Protein AF-A0A3D9SWN5-F1 (afdb_monomer_lite)

Structure (mmCIF, N/CA/C/O backbone):
data_AF-A0A3D9SWN5-F1
#
_entry.id   AF-A0A3D9SWN5-F1
#
loop_
_atom_site.group_PDB
_atom_site.id
_atom_site.type_symbol
_atom_site.label_atom_id
_atom_site.label_alt_id
_atom_site.label_comp_id
_atom_site.label_asym_id
_atom_site.label_entity_id
_atom_site.label_seq_id
_atom_site.pdbx_PDB_ins_code
_atom_site.Cartn_x
_atom_site.Cartn_y
_atom_site.Cartn_z
_atom_site.occupancy
_a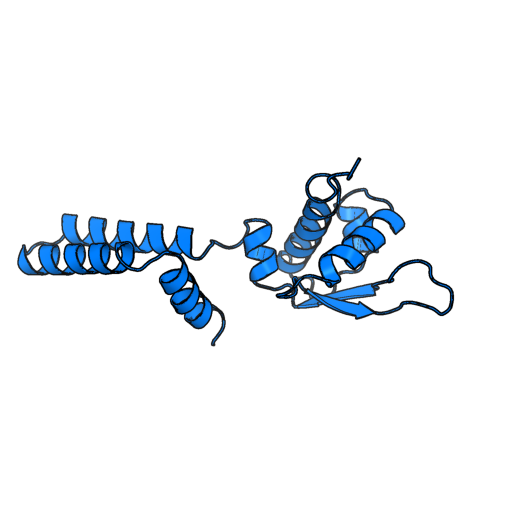tom_site.B_iso_or_equiv
_atom_site.auth_seq_id
_atom_site.auth_comp_id
_atom_site.auth_asym_id
_atom_site.auth_atom_id
_atom_site.pdbx_PDB_model_num
ATOM 1 N N . MET A 1 1 ? -5.604 13.805 -25.572 1.00 49.12 1 MET A N 1
ATOM 2 C CA . MET A 1 1 ? -6.546 13.133 -24.650 1.00 49.12 1 MET A CA 1
ATOM 3 C C . MET A 1 1 ? -5.710 12.365 -23.637 1.00 49.12 1 MET A C 1
ATOM 5 O O . MET A 1 1 ? -4.858 11.600 -24.072 1.00 49.12 1 MET A O 1
ATOM 9 N N . LYS A 1 2 ? -5.832 12.642 -22.331 1.00 66.62 2 LYS A N 1
ATOM 10 C CA . LYS A 1 2 ? -5.070 11.909 -21.304 1.00 66.62 2 LYS A CA 1
ATOM 11 C C . LYS A 1 2 ? -5.652 10.496 -21.199 1.00 66.62 2 LYS A C 1
ATOM 13 O O . LYS A 1 2 ? -6.865 10.366 -21.071 1.00 66.62 2 LYS A O 1
ATOM 18 N N . ARG A 1 3 ? -4.817 9.464 -21.332 1.00 76.06 3 ARG A N 1
ATOM 19 C CA . ARG A 1 3 ? -5.224 8.068 -21.121 1.00 76.06 3 ARG A CA 1
ATOM 20 C C . ARG A 1 3 ? -5.247 7.825 -19.613 1.00 76.06 3 ARG A C 1
ATOM 22 O O . ARG A 1 3 ? -4.266 8.137 -18.949 1.00 76.06 3 ARG A O 1
ATOM 29 N N . GLU A 1 4 ? -6.362 7.333 -19.090 1.00 89.62 4 GLU A N 1
ATOM 30 C CA . GLU A 1 4 ? -6.430 6.838 -17.713 1.00 89.62 4 GLU A CA 1
ATOM 31 C C . GLU A 1 4 ? -5.630 5.531 -17.668 1.00 89.62 4 GLU A C 1
ATOM 33 O O . GLU A 1 4 ? -5.861 4.650 -18.494 1.00 89.62 4 GLU A O 1
ATOM 38 N N . THR A 1 5 ? -4.593 5.477 -16.829 1.00 94.31 5 THR A N 1
ATOM 39 C CA . THR A 1 5 ? -3.693 4.314 -16.728 1.00 94.31 5 THR A CA 1
ATOM 40 C C . THR A 1 5 ? -3.904 3.524 -15.451 1.00 94.31 5 THR A C 1
ATOM 42 O O . THR A 1 5 ? -3.530 2.353 -15.407 1.00 94.31 5 THR A O 1
ATOM 45 N N . TRP A 1 6 ? -4.522 4.133 -14.439 1.00 95.00 6 TRP A N 1
ATOM 46 C CA . TRP A 1 6 ? -4.698 3.520 -13.135 1.00 95.00 6 TRP A CA 1
ATOM 47 C C . TRP A 1 6 ? -5.525 2.241 -13.234 1.00 95.00 6 TRP A C 1
ATOM 49 O O . TRP A 1 6 ? -5.025 1.160 -12.937 1.00 95.00 6 TRP A O 1
ATOM 59 N N . THR A 1 7 ? -6.748 2.329 -13.747 1.00 94.12 7 THR A N 1
ATOM 60 C CA . THR A 1 7 ? -7.644 1.172 -13.841 1.00 94.12 7 THR A CA 1
ATOM 61 C C . THR A 1 7 ? -7.134 0.144 -14.853 1.00 94.12 7 THR A C 1
ATOM 63 O O . THR A 1 7 ? -7.277 -1.058 -14.648 1.00 94.12 7 THR A O 1
ATOM 66 N N . SER A 1 8 ? -6.513 0.600 -15.946 1.00 94.88 8 SER A N 1
ATOM 67 C CA . SER A 1 8 ? -6.076 -0.291 -17.028 1.00 94.88 8 SER A CA 1
ATOM 68 C C . SER A 1 8 ? -4.716 -0.964 -16.817 1.00 94.88 8 SER A C 1
ATOM 70 O O . SER A 1 8 ? -4.417 -1.918 -17.530 1.00 94.88 8 SER A O 1
ATOM 72 N N . ARG A 1 9 ? -3.857 -0.442 -15.928 1.00 97.06 9 ARG A N 1
ATOM 73 C CA . ARG A 1 9 ? -2.450 -0.869 -15.822 1.00 97.06 9 ARG A CA 1
ATOM 74 C C . ARG A 1 9 ? -1.876 -0.746 -14.410 1.00 97.06 9 ARG A C 1
ATOM 76 O O . ARG A 1 9 ? -1.441 -1.749 -13.855 1.00 97.06 9 ARG A O 1
ATOM 83 N N . ASP A 1 10 ? -1.853 0.460 -13.843 1.00 98.06 10 ASP A N 1
ATOM 84 C CA . ASP A 1 10 ? -1.076 0.729 -12.621 1.00 98.06 10 ASP A CA 1
ATOM 85 C C . ASP A 1 10 ? -1.712 0.076 -11.381 1.00 98.06 10 ASP A C 1
ATOM 87 O O . ASP A 1 10 ? -1.018 -0.541 -10.576 1.00 98.06 10 ASP A O 1
ATOM 91 N N . GLY A 1 11 ? -3.041 0.124 -11.265 1.00 97.81 11 GLY A N 1
ATOM 92 C CA . GLY A 1 11 ? -3.807 -0.523 -10.199 1.00 97.81 11 GLY A CA 1
ATOM 93 C C . GLY A 1 11 ? -3.679 -2.054 -10.200 1.00 97.81 11 GLY A C 1
ATOM 94 O O . GLY A 1 11 ? -3.356 -2.620 -9.153 1.00 97.81 11 GLY A O 1
ATOM 95 N N . PRO A 1 12 ? -3.869 -2.745 -11.344 1.00 98.50 12 PRO A N 1
ATOM 96 C CA . PRO A 1 12 ? -3.610 -4.183 -11.447 1.00 98.50 12 PRO A CA 1
ATOM 97 C C . PRO A 1 12 ? -2.175 -4.582 -11.073 1.00 98.50 12 PRO A C 1
ATOM 99 O O . PRO A 1 12 ? -1.983 -5.567 -10.362 1.00 98.50 12 PRO A O 1
ATOM 102 N N . VAL A 1 13 ? -1.170 -3.800 -11.489 1.00 98.62 13 VAL A N 1
ATOM 103 C CA . VAL A 1 13 ? 0.237 -4.038 -11.124 1.00 98.62 13 VAL A CA 1
ATOM 104 C C . VAL A 1 13 ? 0.459 -3.872 -9.621 1.00 98.62 13 VAL A C 1
ATOM 106 O O . VAL A 1 13 ? 1.059 -4.745 -8.997 1.00 98.62 13 VAL A O 1
ATOM 109 N N . LEU A 1 14 ? -0.065 -2.804 -9.012 1.00 98.62 14 LEU A N 1
ATOM 110 C CA . LEU A 1 14 ? 0.044 -2.597 -7.566 1.00 98.62 14 LEU A CA 1
ATOM 111 C C . LEU A 1 14 ? -0.643 -3.719 -6.773 1.00 98.62 14 LEU A C 1
ATOM 113 O O . LEU A 1 14 ? -0.103 -4.178 -5.769 1.00 98.62 14 LEU A O 1
ATOM 117 N N . THR A 1 15 ? -1.804 -4.182 -7.243 1.00 98.62 15 THR A N 1
ATOM 118 C CA . THR A 1 15 ? -2.545 -5.298 -6.632 1.00 98.62 15 THR A CA 1
ATOM 119 C C . THR A 1 15 ? -1.712 -6.576 -6.657 1.00 98.62 15 THR A C 1
ATOM 121 O O . THR A 1 15 ? -1.511 -7.187 -5.615 1.00 98.62 15 THR A O 1
ATOM 124 N N . ALA A 1 16 ? -1.121 -6.919 -7.806 1.00 98.56 16 ALA A N 1
ATOM 125 C CA . ALA A 1 16 ? -0.251 -8.087 -7.930 1.00 98.56 16 ALA A CA 1
ATOM 126 C C . ALA A 1 16 ? 0.966 -8.033 -6.989 1.00 98.56 16 ALA A C 1
ATOM 128 O O . ALA A 1 16 ? 1.322 -9.044 -6.389 1.00 98.56 16 ALA A O 1
ATOM 129 N N . ILE A 1 17 ? 1.591 -6.860 -6.833 1.00 98.56 17 ILE A N 1
ATOM 130 C CA . ILE A 1 17 ? 2.717 -6.664 -5.905 1.00 98.56 17 ILE A CA 1
ATOM 131 C C . ILE A 1 17 ? 2.280 -6.906 -4.456 1.00 98.56 17 ILE A C 1
ATOM 133 O O . ILE A 1 17 ? 2.988 -7.583 -3.710 1.00 98.56 17 ILE A O 1
ATOM 137 N N . VAL A 1 18 ? 1.129 -6.355 -4.054 1.00 98.44 18 VAL A N 1
ATOM 138 C CA . VAL A 1 18 ? 0.583 -6.539 -2.702 1.00 98.44 18 VAL A CA 1
ATOM 139 C C . VAL A 1 18 ? 0.246 -8.006 -2.448 1.00 98.44 18 VAL A C 1
ATOM 141 O O . VAL A 1 18 ? 0.667 -8.537 -1.424 1.00 98.44 18 VAL A O 1
ATOM 144 N N . ASP A 1 19 ? -0.431 -8.670 -3.385 1.00 98.12 19 ASP A N 1
ATOM 145 C CA . ASP A 1 19 ? -0.803 -10.081 -3.256 1.00 98.12 19 ASP A CA 1
ATOM 146 C C . ASP A 1 19 ? 0.435 -10.972 -3.089 1.00 98.12 19 ASP A C 1
ATOM 148 O O . ASP A 1 19 ? 0.505 -11.780 -2.166 1.00 98.12 19 ASP A O 1
ATOM 152 N N . LEU A 1 20 ? 1.453 -10.786 -3.937 1.00 98.19 20 LEU A N 1
ATOM 153 C CA . LEU A 1 20 ? 2.707 -11.541 -3.850 1.00 98.19 20 LEU A CA 1
ATOM 154 C C . LEU A 1 20 ? 3.422 -11.307 -2.511 1.00 98.19 20 LEU A C 1
ATOM 156 O O . LEU A 1 20 ? 3.944 -12.251 -1.914 1.00 98.19 20 LEU A O 1
ATOM 160 N N . ALA A 1 21 ? 3.438 -10.068 -2.017 1.00 97.19 21 ALA A N 1
ATOM 161 C CA . ALA A 1 21 ? 4.024 -9.755 -0.718 1.00 97.19 21 ALA A CA 1
ATOM 162 C C . ALA A 1 21 ? 3.249 -10.405 0.440 1.00 97.19 21 ALA A C 1
ATOM 164 O O . ALA A 1 21 ? 3.863 -10.934 1.368 1.00 97.19 21 ALA A O 1
ATOM 165 N N . ASP A 1 22 ? 1.917 -10.408 0.381 1.00 96.00 22 ASP A N 1
ATOM 166 C CA . ASP A 1 22 ? 1.057 -11.007 1.406 1.00 96.00 22 ASP A CA 1
ATOM 167 C C . ASP A 1 22 ? 1.077 -12.551 1.362 1.00 96.00 22 ASP A C 1
ATOM 169 O O . ASP A 1 22 ? 0.876 -13.202 2.387 1.00 96.00 22 ASP A O 1
ATOM 173 N N . GLU A 1 23 ? 1.451 -13.150 0.227 1.00 96.69 23 GLU A N 1
ATOM 174 C CA . GLU A 1 23 ? 1.833 -14.568 0.103 1.00 96.69 23 GLU A CA 1
ATOM 175 C C . GLU A 1 23 ? 3.206 -14.890 0.741 1.00 96.69 23 GLU A C 1
ATOM 177 O O . GLU A 1 23 ? 3.651 -16.040 0.732 1.00 96.69 23 GLU A O 1
ATOM 182 N N . GLY A 1 24 ? 3.890 -13.893 1.312 1.00 95.06 24 GLY A N 1
ATOM 183 C CA . GLY A 1 24 ? 5.159 -14.046 2.023 1.00 95.06 24 GLY A CA 1
ATOM 184 C C . GLY A 1 24 ? 6.405 -13.832 1.161 1.00 95.06 24 GLY A C 1
ATOM 185 O O . GLY A 1 24 ? 7.516 -14.126 1.611 1.00 95.06 24 GLY A O 1
ATOM 186 N N . ARG A 1 25 ? 6.268 -13.320 -0.071 1.00 95.50 25 ARG A N 1
ATOM 187 C CA . ARG A 1 25 ? 7.425 -12.975 -0.913 1.00 95.50 25 ARG A CA 1
ATOM 188 C C . ARG A 1 25 ? 8.088 -11.708 -0.374 1.00 95.50 25 ARG A C 1
ATOM 190 O O . ARG A 1 25 ? 7.517 -10.624 -0.409 1.00 95.50 25 ARG A O 1
ATOM 197 N N . VAL A 1 26 ? 9.328 -11.843 0.092 1.00 91.38 26 VAL A N 1
ATOM 198 C CA . VAL A 1 26 ? 10.141 -10.704 0.565 1.00 91.38 26 VAL A CA 1
ATOM 199 C C . VAL A 1 26 ? 10.680 -9.869 -0.603 1.00 91.38 26 VAL A C 1
ATOM 201 O O . VAL A 1 26 ? 10.866 -8.661 -0.473 1.00 91.38 26 VAL A O 1
ATOM 204 N N . HIS A 1 27 ? 10.904 -10.519 -1.746 1.00 96.00 27 HIS A N 1
ATOM 205 C CA . HIS A 1 27 ? 11.390 -9.917 -2.981 1.00 96.00 27 HIS A CA 1
ATOM 206 C C . HIS A 1 27 ? 10.456 -10.302 -4.123 1.00 96.00 27 HIS A C 1
ATOM 208 O O . HIS A 1 27 ? 10.165 -11.486 -4.312 1.00 96.00 27 HIS A O 1
ATOM 214 N N . VAL A 1 28 ? 9.991 -9.300 -4.862 1.00 97.88 28 VAL A N 1
ATOM 215 C CA . VAL A 1 28 ? 9.130 -9.454 -6.036 1.00 97.88 28 VAL A CA 1
ATOM 216 C C . VAL A 1 28 ? 9.859 -8.859 -7.232 1.00 97.88 28 VAL A C 1
ATOM 218 O O . VAL A 1 28 ? 10.269 -7.700 -7.185 1.00 97.88 28 VAL A O 1
ATOM 221 N N . SER A 1 29 ? 10.022 -9.644 -8.294 1.00 98.00 29 SER A N 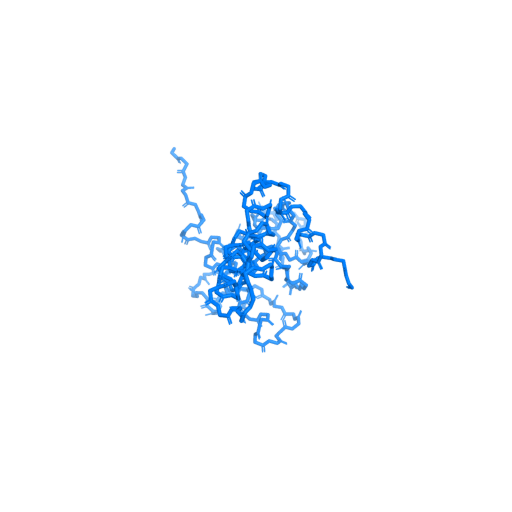1
ATOM 222 C CA . SER A 1 29 ? 10.592 -9.161 -9.553 1.00 98.00 29 SER A CA 1
ATOM 223 C C . SER A 1 29 ? 9.499 -8.677 -10.519 1.00 98.00 29 SER A C 1
ATOM 225 O O . SER A 1 29 ? 8.359 -9.149 -10.444 1.00 98.00 29 SER A O 1
ATOM 227 N N . PRO A 1 30 ? 9.814 -7.805 -11.494 1.00 97.88 30 PRO A N 1
ATOM 228 C CA . PRO A 1 30 ? 8.921 -7.485 -12.606 1.00 97.88 30 PRO A CA 1
ATOM 229 C C . PRO A 1 30 ? 8.401 -8.711 -13.351 1.00 97.88 30 PRO A C 1
ATOM 231 O O . PRO A 1 30 ? 7.282 -8.692 -13.858 1.00 97.88 30 PRO A O 1
ATOM 234 N N . HIS A 1 31 ? 9.194 -9.784 -13.411 1.00 98.19 31 HIS A N 1
ATOM 235 C CA . HIS A 1 31 ? 8.791 -11.036 -14.041 1.00 98.19 31 HIS A CA 1
ATOM 236 C C . HIS A 1 31 ? 7.682 -11.742 -13.255 1.00 98.19 31 HIS A C 1
ATOM 238 O O . HIS A 1 31 ? 6.711 -12.177 -13.871 1.00 98.19 31 HIS A O 1
ATOM 244 N N . ASP A 1 32 ? 7.766 -11.788 -11.918 1.00 98.31 32 ASP A N 1
ATOM 245 C CA . ASP A 1 32 ? 6.685 -12.324 -11.075 1.00 98.31 32 ASP A CA 1
ATOM 246 C C . ASP A 1 32 ? 5.380 -11.533 -11.295 1.00 98.31 32 ASP A C 1
ATOM 248 O O . ASP A 1 32 ? 4.290 -12.101 -11.389 1.00 98.31 32 ASP A O 1
ATOM 252 N N . VAL A 1 33 ? 5.487 -10.205 -11.411 1.00 98.44 33 VAL A N 1
ATOM 253 C CA . VAL A 1 33 ? 4.339 -9.314 -11.645 1.00 98.44 33 VAL A CA 1
ATOM 254 C C . VAL A 1 33 ? 3.758 -9.508 -13.047 1.00 98.44 33 VAL A C 1
ATOM 256 O O . VAL A 1 33 ? 2.537 -9.564 -13.204 1.00 98.44 33 VAL A O 1
ATOM 259 N N . ALA A 1 34 ? 4.607 -9.632 -14.067 1.00 98.56 34 ALA A N 1
ATOM 260 C CA . ALA A 1 34 ? 4.194 -9.916 -15.439 1.00 98.56 34 ALA A CA 1
ATOM 261 C C . ALA A 1 34 ? 3.449 -11.255 -15.523 1.00 98.56 34 ALA A C 1
ATOM 263 O O . ALA A 1 34 ? 2.372 -11.323 -16.111 1.00 98.56 34 ALA A O 1
ATOM 264 N N . GLU A 1 35 ? 3.962 -12.296 -14.862 1.00 98.38 35 GLU A N 1
ATOM 265 C CA . GLU A 1 35 ? 3.301 -13.600 -14.777 1.00 98.38 35 GLU A CA 1
ATOM 266 C C . GLU A 1 35 ? 1.937 -13.500 -14.078 1.00 98.38 35 GLU A C 1
ATOM 268 O O . GLU A 1 35 ? 0.941 -14.010 -14.591 1.00 98.38 35 GLU A O 1
ATOM 273 N N . ARG A 1 36 ? 1.861 -12.788 -12.944 1.00 98.31 36 ARG A N 1
ATOM 274 C CA . ARG A 1 36 ? 0.616 -12.618 -12.177 1.00 98.31 36 ARG A CA 1
ATOM 275 C C . ARG A 1 36 ? -0.458 -11.834 -12.936 1.00 98.31 36 ARG A C 1
ATOM 277 O O . ARG A 1 36 ? -1.639 -12.147 -12.813 1.00 98.31 36 ARG A O 1
ATOM 284 N N . THR A 1 37 ? -0.066 -10.800 -13.676 1.00 98.31 37 THR A N 1
ATOM 285 C CA . THR A 1 37 ? -0.995 -9.885 -14.367 1.00 98.31 37 THR A CA 1
ATOM 286 C C . THR A 1 37 ? -1.298 -10.296 -15.807 1.00 98.31 37 THR A C 1
ATOM 288 O O . THR A 1 37 ? -2.302 -9.862 -16.370 1.00 98.31 37 THR A O 1
ATOM 291 N N . GLY A 1 38 ? -0.435 -11.109 -16.420 1.00 98.31 38 GLY A N 1
ATOM 292 C CA . GLY A 1 38 ? -0.466 -11.408 -17.851 1.00 98.31 38 GLY A CA 1
ATOM 293 C C . GLY A 1 38 ? 0.019 -10.254 -18.738 1.00 98.31 38 GLY A C 1
ATOM 294 O O . GLY A 1 38 ? -0.138 -10.321 -19.958 1.00 98.31 38 GLY A O 1
ATOM 295 N N . PHE A 1 39 ? 0.581 -9.189 -18.160 1.00 98.56 39 PHE A N 1
ATOM 296 C CA . PHE A 1 39 ? 1.174 -8.091 -18.919 1.00 98.56 39 PHE A CA 1
ATOM 297 C C . PHE A 1 39 ? 2.567 -8.446 -19.432 1.00 98.56 39 PHE A C 1
ATOM 299 O O . PHE A 1 39 ? 3.290 -9.242 -18.838 1.00 98.56 39 PHE A O 1
ATOM 306 N N . ASP A 1 40 ? 2.969 -7.811 -20.534 1.00 98.12 40 ASP A N 1
ATOM 307 C CA . ASP A 1 40 ? 4.367 -7.852 -20.943 1.00 98.12 40 ASP A CA 1
ATOM 308 C C . ASP A 1 40 ? 5.254 -7.056 -19.971 1.00 98.12 40 ASP A C 1
ATOM 310 O O . ASP A 1 40 ? 4.811 -6.131 -19.281 1.00 98.12 40 ASP A O 1
ATOM 314 N N . LEU A 1 41 ? 6.539 -7.415 -19.936 1.00 96.94 41 LEU A N 1
ATOM 315 C CA . LEU A 1 41 ? 7.506 -6.816 -19.019 1.00 96.94 41 LEU A CA 1
ATOM 316 C C . LEU A 1 41 ? 7.610 -5.294 -19.197 1.00 96.94 41 LEU A C 1
ATOM 318 O O . LEU A 1 41 ? 7.719 -4.560 -18.221 1.00 96.94 41 LEU A O 1
ATOM 322 N N . ARG A 1 42 ? 7.514 -4.793 -20.433 1.00 95.94 42 ARG A N 1
ATOM 323 C CA . ARG A 1 42 ? 7.602 -3.354 -20.708 1.00 95.94 42 ARG A CA 1
ATOM 324 C C . ARG A 1 42 ? 6.427 -2.588 -20.098 1.00 95.94 42 ARG A C 1
ATOM 326 O O . ARG A 1 42 ? 6.602 -1.478 -19.599 1.00 95.94 42 ARG A O 1
ATOM 333 N N . THR A 1 43 ? 5.235 -3.166 -20.144 1.00 97.62 43 THR A N 1
ATOM 334 C CA . THR A 1 43 ? 4.02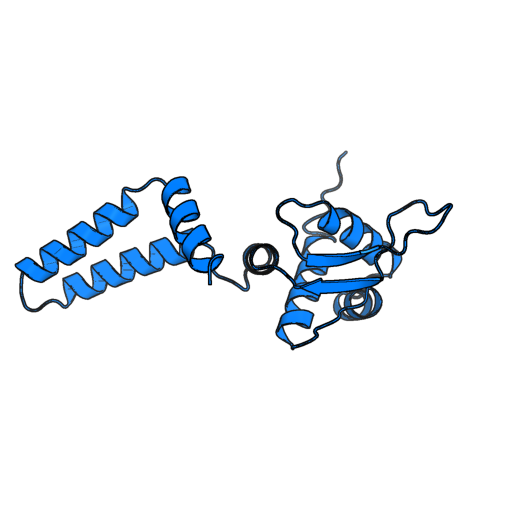0 -2.617 -19.544 1.00 97.62 43 THR A CA 1
ATOM 335 C C . THR A 1 43 ? 4.129 -2.600 -18.025 1.00 97.62 43 THR A C 1
ATOM 337 O O . THR A 1 43 ? 3.755 -1.598 -17.412 1.00 97.62 43 THR A O 1
ATOM 340 N N . VAL A 1 44 ? 4.689 -3.658 -17.433 1.00 98.31 44 VAL A N 1
ATOM 341 C CA . VAL A 1 44 ? 4.981 -3.716 -15.996 1.00 98.31 44 VAL A CA 1
ATOM 342 C C . VAL A 1 44 ? 5.984 -2.636 -15.600 1.00 98.31 44 VAL A C 1
ATOM 344 O O . VAL A 1 44 ? 5.672 -1.844 -14.721 1.00 98.31 44 VAL A O 1
ATOM 347 N N . GLU A 1 45 ? 7.123 -2.508 -16.281 1.00 97.25 45 GLU A N 1
ATOM 348 C CA . GLU A 1 45 ? 8.141 -1.487 -15.970 1.00 97.25 45 GLU A CA 1
ATOM 349 C C . GLU A 1 45 ? 7.596 -0.057 -16.064 1.00 97.25 45 GLU A C 1
ATOM 351 O O . GLU A 1 45 ? 7.847 0.779 -15.199 1.00 97.25 45 GLU A O 1
ATOM 356 N N . LEU A 1 46 ? 6.758 0.232 -17.065 1.00 96.81 46 LEU A N 1
ATOM 357 C CA . LEU A 1 46 ? 6.086 1.529 -17.165 1.00 96.81 46 LEU A CA 1
ATOM 358 C C . LEU A 1 46 ? 5.145 1.808 -15.983 1.00 96.81 46 LEU A C 1
ATOM 360 O O . LEU A 1 46 ? 4.998 2.963 -15.577 1.00 96.81 46 LEU A O 1
ATOM 364 N N . ALA A 1 47 ? 4.477 0.776 -15.469 1.00 97.81 47 ALA A N 1
ATOM 365 C CA . ALA A 1 47 ? 3.621 0.889 -14.296 1.00 97.81 47 ALA A CA 1
ATOM 366 C C . ALA A 1 47 ? 4.450 1.043 -13.018 1.00 97.81 47 ALA A C 1
ATOM 368 O O . ALA A 1 47 ? 4.180 1.936 -12.218 1.00 97.81 47 ALA A O 1
ATOM 369 N N . LEU A 1 48 ? 5.501 0.235 -12.857 1.00 98.06 48 LEU A N 1
ATOM 370 C CA . LEU A 1 48 ? 6.434 0.316 -11.737 1.00 98.06 48 LEU A CA 1
ATOM 371 C C . LEU A 1 48 ? 7.085 1.695 -11.664 1.00 98.06 48 LEU A C 1
ATOM 373 O O . LEU A 1 48 ? 7.112 2.287 -10.592 1.00 98.06 48 LEU A O 1
ATOM 377 N N . ALA A 1 49 ? 7.533 2.250 -12.792 1.00 95.94 49 ALA A N 1
ATOM 378 C CA . ALA A 1 49 ? 8.101 3.592 -12.856 1.00 95.94 49 ALA A CA 1
ATOM 379 C C . ALA A 1 49 ? 7.111 4.673 -12.387 1.00 95.94 49 ALA A C 1
ATOM 381 O O . ALA A 1 49 ? 7.506 5.591 -11.666 1.00 95.94 49 ALA A O 1
ATOM 382 N N . ALA A 1 50 ? 5.832 4.557 -12.763 1.00 95.94 50 ALA A N 1
ATOM 383 C CA . ALA A 1 50 ? 4.784 5.472 -12.316 1.00 95.94 50 ALA A CA 1
ATOM 384 C C . ALA A 1 50 ? 4.517 5.328 -10.808 1.00 95.94 50 ALA A C 1
ATOM 386 O O . ALA A 1 50 ? 4.583 6.312 -10.073 1.00 95.94 50 ALA A O 1
ATOM 387 N N . LEU A 1 51 ? 4.305 4.101 -10.330 1.00 97.19 51 LEU A N 1
ATOM 388 C CA . LEU A 1 51 ? 4.037 3.795 -8.920 1.00 97.19 51 LEU A CA 1
ATOM 389 C C . LEU A 1 51 ? 5.217 4.156 -8.004 1.00 97.19 51 LEU A C 1
ATOM 391 O O . LEU A 1 51 ? 5.016 4.616 -6.883 1.00 97.19 51 LEU A O 1
ATOM 395 N N . ALA A 1 52 ? 6.452 4.003 -8.484 1.00 95.88 52 ALA A N 1
ATOM 396 C CA . ALA A 1 52 ? 7.674 4.353 -7.762 1.00 95.88 52 ALA A CA 1
ATOM 397 C C . ALA A 1 52 ? 7.855 5.866 -7.541 1.00 95.88 52 ALA A C 1
ATOM 399 O O . ALA A 1 52 ? 8.757 6.266 -6.802 1.00 95.88 52 ALA A O 1
ATOM 400 N N . SER A 1 53 ? 7.051 6.706 -8.201 1.00 92.81 53 SER A N 1
ATOM 401 C CA . SER A 1 53 ? 7.086 8.165 -8.043 1.00 92.81 53 SER A CA 1
ATOM 402 C C . SER A 1 53 ? 6.112 8.701 -6.988 1.00 92.81 53 SER A C 1
ATOM 404 O O . SER A 1 53 ? 6.148 9.890 -6.673 1.00 92.81 53 SER A O 1
ATOM 406 N N . GLU A 1 54 ? 5.270 7.835 -6.423 1.00 95.19 54 GLU A N 1
ATOM 407 C CA . GLU A 1 54 ? 4.256 8.221 -5.445 1.00 95.19 54 GLU A CA 1
ATOM 408 C C . GLU A 1 54 ? 4.852 8.602 -4.088 1.00 95.19 54 GLU A C 1
ATOM 410 O O . GLU A 1 54 ? 5.882 8.085 -3.642 1.00 95.19 54 GLU A O 1
ATOM 415 N N . SER A 1 55 ? 4.163 9.523 -3.414 1.00 91.25 55 SER A N 1
ATOM 416 C CA . SER A 1 55 ? 4.501 9.978 -2.070 1.00 91.25 55 SER A CA 1
ATOM 417 C C . SER A 1 55 ? 3.229 10.042 -1.219 1.00 91.25 55 SER A C 1
ATOM 419 O O . SER A 1 55 ? 2.352 10.859 -1.511 1.00 91.25 55 SER A O 1
ATOM 421 N N . PRO A 1 56 ? 3.108 9.226 -0.155 1.00 93.88 56 PRO A N 1
ATOM 422 C CA . PRO A 1 56 ? 4.112 8.296 0.372 1.00 93.88 56 PRO A CA 1
ATOM 423 C C . PRO A 1 56 ? 4.367 7.086 -0.551 1.00 93.88 56 PRO A C 1
ATOM 425 O O . PRO A 1 56 ? 3.492 6.713 -1.326 1.00 93.88 56 PRO A O 1
ATOM 428 N N . PRO A 1 57 ? 5.542 6.434 -0.462 1.00 96.69 57 PRO A N 1
ATOM 429 C CA . PRO A 1 57 ? 5.890 5.342 -1.365 1.00 96.69 57 PRO A CA 1
ATOM 430 C C . PRO A 1 57 ? 5.011 4.105 -1.146 1.00 96.69 57 PRO A C 1
ATOM 432 O O . PRO A 1 57 ? 4.704 3.708 -0.014 1.00 96.69 57 PRO A O 1
ATOM 435 N N . PHE A 1 58 ? 4.652 3.440 -2.243 1.00 98.06 58 PHE A N 1
ATOM 436 C CA . PHE A 1 58 ? 3.955 2.154 -2.205 1.00 98.06 58 PHE A CA 1
ATOM 437 C C . PHE A 1 58 ? 4.864 0.984 -1.821 1.00 98.06 58 PHE A C 1
ATOM 439 O O . PHE A 1 58 ? 4.409 0.037 -1.182 1.00 98.06 58 PHE A O 1
ATOM 446 N N . PHE A 1 59 ? 6.139 1.047 -2.183 1.00 98.12 59 PHE A N 1
ATOM 447 C CA . PHE A 1 59 ? 7.131 0.004 -1.940 1.00 98.12 59 PHE A CA 1
ATOM 448 C C . PHE A 1 59 ? 8.540 0.596 -2.057 1.00 98.12 59 PHE A C 1
ATOM 450 O O . PHE A 1 59 ? 8.730 1.675 -2.623 1.00 98.12 59 PHE A O 1
ATOM 457 N N . GLN A 1 60 ? 9.534 -0.113 -1.529 1.00 97.81 60 GLN A N 1
ATOM 458 C CA . GLN A 1 60 ? 10.939 0.120 -1.850 1.00 97.81 60 GLN A CA 1
ATOM 459 C C . GLN A 1 60 ? 11.349 -0.723 -3.052 1.00 97.81 60 GLN A C 1
ATOM 461 O O . GLN A 1 60 ? 10.738 -1.749 -3.352 1.00 97.81 60 GLN A O 1
ATOM 466 N N . PHE A 1 61 ? 12.399 -0.296 -3.745 1.00 97.69 61 PHE A N 1
ATOM 467 C CA . PHE A 1 61 ? 12.874 -1.016 -4.912 1.00 97.69 61 PHE A CA 1
ATOM 468 C C . PHE A 1 61 ? 14.362 -0.786 -5.193 1.00 97.69 61 PHE A C 1
ATOM 470 O O . PHE A 1 61 ? 14.964 0.159 -4.677 1.00 97.69 61 PHE A O 1
ATOM 477 N N . THR A 1 62 ? 14.943 -1.643 -6.032 1.00 97.56 62 THR A N 1
ATOM 478 C CA . THR A 1 62 ? 16.259 -1.420 -6.647 1.00 97.56 62 THR A CA 1
ATOM 479 C C . THR A 1 62 ? 16.088 -0.812 -8.035 1.00 97.56 62 THR A C 1
ATOM 481 O O . THR A 1 62 ? 15.432 -1.398 -8.893 1.00 97.56 62 THR A O 1
ATOM 484 N N . ASP A 1 63 ? 16.682 0.365 -8.235 1.00 95.50 63 ASP A N 1
ATOM 485 C CA . ASP A 1 63 ? 16.758 1.039 -9.531 1.00 95.50 63 ASP A CA 1
ATOM 486 C C . ASP A 1 63 ? 17.929 0.474 -10.342 1.00 95.50 63 ASP A C 1
ATOM 488 O O . ASP A 1 63 ? 19.075 0.507 -9.888 1.00 95.50 63 ASP A O 1
ATOM 492 N N . CYS A 1 64 ? 17.626 -0.046 -11.527 1.00 94.44 64 CYS A N 1
ATOM 493 C CA . CYS A 1 64 ? 18.583 -0.659 -12.443 1.00 94.44 64 CYS A CA 1
ATOM 494 C C . CYS A 1 64 ? 18.658 0.099 -13.776 1.00 94.44 64 CYS A C 1
ATOM 496 O O . CYS A 1 64 ? 19.121 -0.460 -14.768 1.00 94.44 64 CYS A O 1
ATOM 498 N N . THR A 1 65 ? 18.190 1.351 -13.813 1.00 93.88 65 THR A N 1
ATOM 499 C CA . THR A 1 65 ? 18.138 2.155 -15.040 1.00 93.88 65 THR A CA 1
ATOM 500 C C . THR A 1 65 ? 19.536 2.326 -15.638 1.00 93.88 65 THR A C 1
ATOM 502 O O . THR A 1 65 ? 20.440 2.894 -15.018 1.00 93.88 65 THR A O 1
ATOM 505 N N . GLY A 1 66 ? 19.714 1.818 -16.855 1.00 91.44 66 GLY A N 1
ATOM 506 C CA . GLY A 1 66 ? 20.958 1.872 -17.605 1.00 91.44 66 GLY A CA 1
ATOM 507 C C . GLY A 1 66 ? 21.170 3.205 -18.320 1.00 91.44 66 GLY A C 1
ATOM 508 O O . GLY A 1 66 ? 20.252 3.995 -18.552 1.00 91.44 66 GLY A O 1
ATOM 509 N N . PHE A 1 67 ? 22.417 3.460 -18.722 1.00 85.38 67 PHE A N 1
ATOM 510 C CA . PHE A 1 67 ? 22.719 4.598 -19.585 1.00 85.38 67 PHE A CA 1
ATOM 511 C C . PHE A 1 67 ? 22.099 4.379 -20.972 1.00 85.38 67 PHE A C 1
ATOM 513 O O . PHE A 1 67 ? 22.496 3.462 -21.689 1.00 85.38 67 PHE A O 1
ATOM 520 N N . GLY A 1 68 ? 21.169 5.253 -21.359 1.00 86.75 68 GLY A N 1
ATOM 521 C CA . GLY A 1 68 ? 20.453 5.170 -22.635 1.00 86.75 68 GLY A CA 1
ATOM 522 C C . GLY A 1 68 ? 19.050 4.567 -22.540 1.00 86.75 68 GLY A C 1
ATOM 523 O O . GLY A 1 68 ? 18.358 4.546 -23.557 1.00 86.75 68 GLY A O 1
ATOM 524 N N . ASP A 1 69 ? 18.616 4.139 -21.351 1.00 88.38 69 ASP A N 1
ATOM 525 C CA . ASP A 1 69 ? 17.241 3.697 -21.133 1.00 88.38 69 ASP A CA 1
ATOM 526 C C . ASP A 1 69 ? 16.270 4.875 -21.278 1.00 88.38 69 ASP A C 1
ATOM 528 O O . ASP A 1 69 ? 16.517 5.996 -20.823 1.00 88.38 69 ASP A O 1
ATOM 532 N N . ASP A 1 70 ? 15.142 4.614 -21.931 1.00 88.62 70 ASP A N 1
ATOM 533 C CA . ASP A 1 70 ? 14.090 5.600 -22.170 1.00 88.62 70 ASP A CA 1
ATOM 534 C C . ASP A 1 70 ? 13.050 5.651 -21.040 1.00 88.62 70 ASP A C 1
ATOM 536 O O . ASP A 1 70 ? 12.204 6.549 -21.012 1.00 88.62 70 ASP A O 1
ATOM 540 N N . ILE A 1 71 ? 13.115 4.702 -20.104 1.00 89.44 71 ILE A N 1
ATOM 541 C CA . ILE A 1 71 ? 12.282 4.624 -18.905 1.00 89.44 71 ILE A CA 1
ATOM 542 C C . ILE A 1 71 ? 13.121 4.196 -17.707 1.00 89.44 71 ILE A C 1
ATOM 544 O O . ILE A 1 71 ? 14.208 3.646 -17.854 1.00 89.44 71 ILE A O 1
ATOM 548 N N . ARG A 1 72 ? 12.574 4.409 -16.512 1.00 91.38 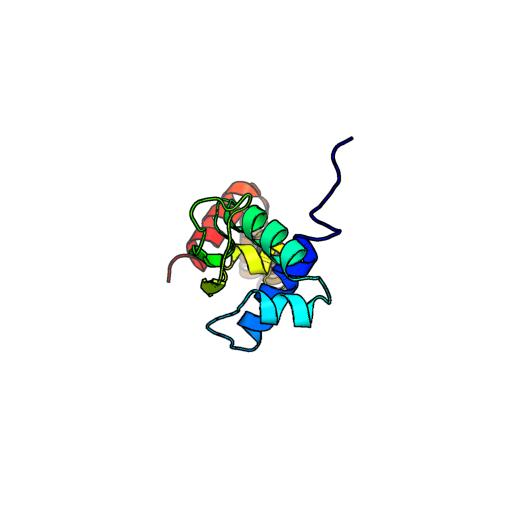72 ARG A N 1
ATOM 549 C CA . ARG A 1 72 ? 13.119 3.819 -15.295 1.00 91.38 72 ARG A CA 1
ATOM 550 C C . ARG A 1 72 ? 12.905 2.304 -15.312 1.00 91.38 72 ARG A C 1
ATOM 552 O O . ARG A 1 72 ? 11.773 1.880 -15.531 1.00 91.38 72 ARG A O 1
ATOM 559 N N . THR A 1 73 ? 13.955 1.544 -15.021 1.00 93.50 73 THR A N 1
ATOM 560 C CA . THR A 1 73 ? 13.915 0.076 -14.927 1.00 93.50 73 THR A CA 1
ATOM 561 C C . THR A 1 73 ? 14.083 -0.345 -13.466 1.00 93.50 73 THR A C 1
ATOM 563 O O . THR A 1 73 ? 15.021 0.098 -12.795 1.00 93.50 73 THR A O 1
ATOM 566 N N . ILE A 1 74 ? 13.173 -1.172 -12.952 1.00 95.25 74 ILE A N 1
ATOM 567 C CA . ILE A 1 74 ? 13.104 -1.583 -11.543 1.00 95.25 74 ILE A CA 1
ATOM 568 C C . ILE A 1 74 ? 13.223 -3.103 -11.454 1.00 95.25 74 ILE A C 1
ATOM 570 O O . ILE A 1 74 ? 12.463 -3.783 -12.106 1.00 95.25 74 ILE A O 1
ATOM 574 N N . ASP A 1 75 ? 14.101 -3.655 -10.611 1.00 93.19 75 ASP A N 1
ATOM 575 C CA . ASP A 1 75 ? 14.266 -5.123 -10.510 1.00 93.19 75 ASP A CA 1
ATOM 576 C C . ASP A 1 75 ? 13.691 -5.714 -9.213 1.00 93.19 75 ASP A C 1
ATOM 578 O O . ASP A 1 75 ? 12.795 -6.546 -9.222 1.00 93.19 75 ASP A O 1
ATOM 582 N N . ASN A 1 76 ? 14.178 -5.276 -8.056 1.00 96.00 76 ASN A N 1
ATOM 583 C CA . ASN A 1 76 ? 13.818 -5.902 -6.784 1.00 96.00 76 ASN A CA 1
ATOM 584 C C . ASN A 1 76 ? 12.820 -5.045 -6.006 1.00 96.00 76 ASN A C 1
ATOM 586 O O . ASN A 1 76 ? 13.245 -4.106 -5.336 1.00 96.00 76 ASN A O 1
ATOM 590 N N . ILE A 1 77 ? 11.528 -5.369 -6.070 1.00 98.31 77 ILE A N 1
ATOM 591 C CA . ILE A 1 77 ? 10.461 -4.714 -5.300 1.00 98.31 77 ILE A CA 1
ATOM 592 C C . ILE A 1 77 ? 10.363 -5.368 -3.917 1.00 98.31 77 ILE A C 1
ATOM 594 O O . ILE A 1 77 ? 10.336 -6.593 -3.789 1.00 98.31 77 ILE A O 1
ATOM 598 N N . ARG A 1 78 ? 10.315 -4.545 -2.869 1.00 97.69 78 ARG A N 1
ATOM 599 C CA . ARG A 1 78 ? 10.362 -4.973 -1.462 1.00 97.69 78 ARG A CA 1
ATOM 600 C C . ARG A 1 78 ? 9.685 -3.958 -0.552 1.00 97.69 78 ARG A C 1
ATOM 602 O O . ARG A 1 78 ? 9.349 -2.855 -0.972 1.00 97.69 78 ARG A O 1
ATOM 609 N N . ASP A 1 79 ? 9.498 -4.328 0.711 1.00 96.69 79 ASP A N 1
ATOM 610 C CA . ASP A 1 79 ? 8.977 -3.435 1.752 1.00 96.69 79 ASP A CA 1
ATOM 611 C C . ASP A 1 79 ? 7.657 -2.745 1.335 1.00 96.69 79 ASP A C 1
ATOM 613 O O . ASP A 1 79 ? 7.510 -1.524 1.433 1.00 96.69 79 ASP A O 1
ATOM 617 N N . VAL A 1 80 ? 6.698 -3.532 0.819 1.00 97.56 80 VAL A N 1
ATOM 618 C CA . VAL A 1 80 ? 5.368 -3.043 0.412 1.00 97.56 80 VAL A CA 1
ATOM 619 C C . VAL A 1 80 ? 4.700 -2.350 1.595 1.00 97.56 80 VAL A C 1
ATOM 621 O O . VAL A 1 80 ? 4.581 -2.920 2.683 1.00 97.56 80 VAL A O 1
ATOM 624 N N . SER A 1 81 ? 4.263 -1.110 1.395 1.00 96.69 81 SER A N 1
ATOM 625 C CA . SER A 1 81 ? 3.816 -0.239 2.475 1.00 96.69 81 SER A CA 1
ATOM 626 C C . SER A 1 81 ? 2.347 -0.462 2.846 1.00 96.69 81 SER A C 1
ATOM 628 O O . SER A 1 81 ? 1.540 -0.997 2.083 1.00 96.69 81 SER A O 1
ATOM 630 N N . GLY A 1 82 ? 1.951 0.008 4.032 1.00 94.75 82 GLY A N 1
ATOM 631 C CA . GLY A 1 82 ? 0.534 0.068 4.405 1.00 94.75 82 GLY A CA 1
ATOM 632 C C . GLY A 1 82 ? -0.281 1.002 3.498 1.00 94.75 82 GLY A C 1
ATOM 633 O O . GLY A 1 82 ? -1.488 0.817 3.358 1.00 94.75 82 GLY A O 1
ATOM 634 N N . HIS A 1 83 ? 0.360 1.988 2.856 1.00 94.69 83 HIS A N 1
ATOM 635 C CA . HIS A 1 83 ? -0.297 2.842 1.865 1.00 94.69 83 HIS A CA 1
ATOM 636 C C . HIS A 1 83 ? -0.704 2.039 0.626 1.00 94.69 83 HIS A C 1
ATOM 638 O O . HIS A 1 83 ? -1.852 2.159 0.200 1.00 94.69 83 HIS A O 1
ATOM 644 N N . ALA A 1 84 ? 0.167 1.157 0.123 1.00 96.56 84 ALA A N 1
ATOM 645 C CA . ALA A 1 84 ? -0.165 0.258 -0.984 1.00 96.56 84 ALA A CA 1
ATOM 646 C C . ALA A 1 84 ? -1.345 -0.648 -0.628 1.00 96.56 84 ALA A C 1
ATOM 648 O O . ALA A 1 84 ? -2.345 -0.668 -1.341 1.00 96.56 84 ALA A O 1
ATOM 649 N N . ARG A 1 85 ? -1.285 -1.304 0.538 1.00 96.38 85 ARG A N 1
ATOM 650 C CA . ARG A 1 85 ? -2.344 -2.216 0.999 1.00 96.38 85 ARG A CA 1
ATOM 651 C C . ARG A 1 85 ? -3.698 -1.544 1.182 1.00 96.38 85 ARG A C 1
ATOM 653 O O . ARG A 1 85 ? -4.718 -2.133 0.849 1.00 96.38 85 ARG A O 1
ATOM 660 N N . ARG A 1 86 ? -3.733 -0.311 1.696 1.00 94.25 86 ARG A N 1
ATOM 661 C CA . ARG A 1 86 ? -4.982 0.465 1.780 1.00 94.25 86 ARG A CA 1
ATOM 662 C C . ARG A 1 86 ? -5.493 0.871 0.404 1.00 94.25 86 ARG A C 1
ATOM 664 O O . ARG A 1 86 ? -6.696 0.849 0.178 1.00 94.25 86 ARG A O 1
ATOM 671 N N . THR A 1 87 ? -4.585 1.217 -0.503 1.00 94.81 87 THR A N 1
ATOM 672 C CA . THR A 1 87 ? -4.932 1.658 -1.860 1.00 94.81 87 THR A CA 1
ATOM 673 C C . THR A 1 87 ? -5.570 0.538 -2.677 1.00 94.81 87 THR A C 1
ATOM 675 O O . THR A 1 87 ? -6.524 0.796 -3.403 1.00 94.81 87 THR A O 1
ATOM 678 N N . VAL A 1 88 ? -5.109 -0.705 -2.511 1.00 95.56 88 VAL A N 1
ATOM 679 C CA . VAL A 1 88 ? -5.713 -1.884 -3.164 1.00 95.56 88 VAL A CA 1
ATOM 680 C C . VAL A 1 88 ? -6.834 -2.533 -2.338 1.00 95.56 88 VAL A C 1
ATOM 682 O O . VAL A 1 88 ? -7.487 -3.460 -2.801 1.00 95.56 88 VAL A O 1
ATOM 685 N N . GLY A 1 89 ? -7.090 -2.036 -1.123 1.00 92.00 89 GLY A N 1
ATOM 686 C CA . GLY A 1 89 ? -8.210 -2.456 -0.276 1.00 92.00 89 GLY A CA 1
ATOM 687 C C . GLY A 1 89 ? -7.949 -3.646 0.653 1.00 92.00 89 GLY A C 1
ATOM 688 O O . GLY A 1 89 ? -8.852 -4.028 1.396 1.00 92.00 89 GLY A O 1
ATOM 689 N N . THR A 1 90 ? -6.739 -4.210 0.679 1.00 90.06 90 THR A N 1
ATOM 690 C CA . THR A 1 90 ? -6.386 -5.324 1.579 1.00 90.06 90 THR A CA 1
ATOM 691 C C . THR A 1 90 ? -6.328 -4.889 3.044 1.00 90.06 90 THR A C 1
ATOM 693 O O . THR A 1 90 ? -6.638 -5.667 3.945 1.00 90.06 90 THR A O 1
ATOM 696 N N . TRP A 1 91 ? -5.947 -3.636 3.313 1.00 90.38 91 TRP A N 1
ATOM 697 C CA . TRP A 1 91 ? -5.979 -3.054 4.660 1.00 90.38 91 TRP A CA 1
ATOM 698 C C . TRP A 1 91 ? -7.122 -2.047 4.802 1.00 90.38 91 TRP A C 1
ATOM 700 O O . TRP A 1 91 ? -7.380 -1.283 3.871 1.00 90.38 91 TRP A O 1
ATOM 710 N N . PRO A 1 92 ? -7.778 -1.979 5.976 1.00 82.56 92 PRO A N 1
ATOM 711 C CA . PRO A 1 92 ? -8.822 -0.994 6.207 1.00 82.56 92 PRO A CA 1
ATOM 712 C C . PRO A 1 92 ? -8.244 0.424 6.160 1.00 82.56 92 PRO A C 1
ATOM 714 O O . PRO A 1 92 ? -7.117 0.680 6.601 1.00 82.56 92 PRO A O 1
ATOM 717 N N . THR A 1 93 ? -9.034 1.365 5.648 1.00 84.62 93 THR A N 1
ATOM 718 C CA . THR A 1 93 ? -8.685 2.783 5.730 1.00 84.62 93 THR A CA 1
ATOM 719 C C . THR A 1 93 ? -8.941 3.307 7.148 1.00 84.62 93 THR A C 1
ATOM 721 O O . THR A 1 93 ? -9.737 2.716 7.888 1.00 84.62 93 THR A O 1
ATOM 724 N N . PRO A 1 94 ? -8.297 4.414 7.560 1.00 78.19 94 PRO A N 1
ATOM 725 C CA . PRO A 1 94 ? -8.563 5.019 8.863 1.00 78.19 94 PRO A CA 1
ATOM 726 C C . PRO A 1 94 ? -10.043 5.346 9.084 1.00 78.19 94 PRO A C 1
ATOM 728 O O . PRO A 1 94 ? -10.525 5.244 10.204 1.00 78.19 94 PRO A O 1
ATOM 731 N N . GLU A 1 95 ? -10.783 5.679 8.029 1.00 79.12 95 GLU A N 1
ATOM 732 C CA . GLU A 1 95 ? -12.212 5.986 8.118 1.00 79.12 95 GLU A CA 1
ATOM 733 C C . GLU A 1 95 ? -13.052 4.738 8.344 1.00 79.12 95 GLU A C 1
ATOM 735 O O . GLU A 1 95 ? -13.911 4.733 9.215 1.00 79.12 95 GLU A O 1
ATOM 740 N N . VAL A 1 96 ? -12.733 3.635 7.663 1.00 82.50 96 VAL A N 1
ATOM 741 C CA . VAL A 1 96 ? -13.373 2.346 7.955 1.00 82.50 96 VAL A CA 1
ATOM 742 C C . VAL A 1 96 ? -13.102 1.919 9.403 1.00 82.50 96 VAL A C 1
ATOM 744 O O . VAL A 1 96 ? -13.975 1.351 10.056 1.00 82.50 96 VAL A O 1
ATOM 747 N N . LEU A 1 97 ? -11.905 2.189 9.932 1.00 83.25 97 LEU A N 1
ATOM 748 C CA . LEU A 1 97 ? -11.587 1.925 11.339 1.00 83.25 97 LEU A CA 1
ATOM 749 C C . LEU A 1 97 ? -12.346 2.856 12.293 1.00 83.25 97 LEU A C 1
ATOM 751 O O . LEU A 1 97 ? -12.818 2.394 13.331 1.00 83.25 97 LEU A O 1
ATOM 755 N N . ALA A 1 98 ? -12.500 4.130 11.933 1.00 82.19 98 ALA A N 1
ATOM 756 C CA . ALA A 1 98 ? -13.293 5.105 12.674 1.00 82.19 98 ALA A CA 1
ATOM 757 C C . ALA A 1 98 ? -14.752 4.666 12.799 1.00 82.19 98 ALA A C 1
ATOM 759 O O . ALA A 1 98 ? -15.291 4.608 13.903 1.00 82.19 98 ALA A O 1
ATOM 760 N N . ASP A 1 99 ? -15.357 4.297 11.672 1.00 84.69 99 ASP A N 1
ATOM 761 C CA . ASP A 1 99 ? -16.746 3.861 11.605 1.00 84.69 99 ASP A CA 1
ATOM 762 C C . ASP A 1 99 ? -16.954 2.600 12.452 1.00 84.69 99 ASP A C 1
ATOM 764 O O . ASP A 1 99 ? -17.902 2.516 13.233 1.00 84.69 99 ASP A O 1
ATOM 768 N N . ARG A 1 100 ? -16.018 1.642 12.378 1.00 88.00 100 ARG A N 1
ATOM 769 C CA . ARG A 1 100 ? -16.030 0.438 13.225 1.00 88.00 100 ARG A CA 1
ATOM 770 C C . ARG A 1 100 ? -15.910 0.771 14.711 1.00 88.00 100 ARG A C 1
ATOM 772 O O . ARG A 1 100 ? -16.593 0.146 15.520 1.00 88.00 100 ARG A O 1
ATOM 779 N N . LEU A 1 101 ? -15.071 1.739 15.078 1.00 87.94 101 LEU A N 1
ATOM 780 C CA . LEU A 1 101 ? -14.917 2.175 16.466 1.00 87.94 101 LEU A CA 1
ATOM 781 C C . LEU A 1 101 ? -16.201 2.826 16.992 1.00 87.94 101 LEU A C 1
ATOM 783 O O . LEU A 1 101 ? -16.661 2.476 18.078 1.00 87.94 101 LEU A O 1
ATOM 787 N N . VAL A 1 102 ? -16.804 3.735 16.220 1.00 89.81 102 VAL A N 1
ATOM 788 C CA . VAL A 1 102 ? -18.076 4.379 16.580 1.00 89.81 102 VAL A CA 1
ATOM 789 C C . VAL A 1 102 ? -19.183 3.336 16.731 1.00 89.81 102 VAL A C 1
ATOM 791 O O . VAL A 1 102 ? -19.892 3.353 17.737 1.00 89.81 102 VAL A O 1
ATOM 794 N N . ALA A 1 103 ? -19.288 2.394 15.791 1.00 90.31 103 ALA A N 1
ATOM 795 C CA . ALA A 1 103 ? -20.262 1.309 15.856 1.00 90.31 103 ALA A CA 1
ATOM 796 C C . ALA A 1 103 ? -20.062 0.420 17.096 1.00 90.31 103 ALA A C 1
ATOM 798 O O . ALA A 1 103 ? -21.028 0.093 17.781 1.00 90.31 103 ALA A O 1
ATOM 799 N N . GLY A 1 104 ? -18.814 0.078 17.436 1.00 92.88 104 GLY A N 1
ATOM 800 C CA . GLY A 1 104 ? -18.503 -0.696 18.640 1.00 92.88 104 GLY A CA 1
ATOM 801 C C . GLY A 1 104 ? -18.874 0.036 19.934 1.00 92.88 104 GLY A C 1
ATOM 802 O O . GLY A 1 104 ? -19.432 -0.571 20.845 1.00 92.88 104 GLY A O 1
ATOM 803 N N . LEU A 1 105 ? -18.629 1.349 20.005 1.00 92.25 105 LEU A N 1
ATOM 804 C CA . LEU A 1 105 ? -19.011 2.174 21.158 1.00 92.25 105 LEU A CA 1
ATOM 805 C C . LEU A 1 105 ? -20.533 2.283 21.316 1.00 92.25 105 LEU A C 1
ATOM 807 O O . LEU A 1 105 ? -21.031 2.246 22.439 1.00 92.25 105 LEU A O 1
ATOM 811 N N . GLN A 1 106 ? -21.272 2.389 20.210 1.00 91.69 106 GLN A N 1
ATOM 812 C CA . GLN A 1 106 ? -22.738 2.380 20.225 1.00 91.69 106 GLN A CA 1
ATOM 813 C C . GLN A 1 106 ? -23.277 1.026 20.691 1.00 91.69 106 GLN A C 1
ATOM 815 O O . GLN A 1 106 ? -24.075 0.978 21.620 1.00 91.69 106 GLN A O 1
ATOM 820 N N . GLN A 1 107 ? -22.762 -0.072 20.136 1.00 94.62 107 GLN A N 1
ATOM 821 C CA . GLN A 1 107 ? -23.162 -1.418 20.539 1.00 94.62 107 GLN A CA 1
ATOM 822 C C . GLN A 1 107 ? -22.857 -1.697 22.017 1.00 94.62 107 GLN A C 1
ATOM 824 O O . GLN A 1 107 ? -23.657 -2.329 22.702 1.00 94.62 107 GLN A O 1
ATOM 829 N N . ALA A 1 108 ? -21.712 -1.241 22.528 1.00 93.56 108 ALA A N 1
ATOM 830 C CA . ALA A 1 108 ? -21.390 -1.371 23.945 1.00 93.56 108 ALA A CA 1
ATOM 831 C C . ALA A 1 108 ? -22.363 -0.563 24.818 1.00 93.56 108 ALA A C 1
ATOM 833 O O . ALA A 1 108 ? -22.801 -1.055 25.852 1.00 93.56 108 ALA A O 1
ATOM 834 N N . ALA A 1 109 ? -22.742 0.645 24.385 1.00 93.06 109 ALA A N 1
ATOM 835 C CA . ALA A 1 109 ? -23.711 1.463 25.106 1.00 93.06 109 ALA A CA 1
ATOM 836 C C . ALA A 1 109 ? -25.108 0.832 25.147 1.00 93.06 109 ALA A C 1
ATOM 838 O O . ALA A 1 109 ? -25.794 0.946 26.157 1.00 93.06 109 ALA A O 1
ATOM 839 N N . ASP A 1 110 ? -25.526 0.179 24.063 1.00 93.62 110 ASP A N 1
ATOM 840 C CA . ASP A 1 110 ? -26.829 -0.486 23.974 1.00 93.62 110 ASP A CA 1
ATOM 841 C C . ASP A 1 110 ? -26.914 -1.737 24.864 1.00 93.62 110 ASP A C 1
ATOM 843 O O . ASP A 1 110 ? -28.005 -2.132 25.267 1.00 93.62 110 ASP A O 1
ATOM 847 N N . ASN A 1 111 ? -25.767 -2.342 25.190 1.00 94.69 111 ASN A N 1
ATOM 848 C CA . ASN A 1 111 ? -25.666 -3.525 26.049 1.00 94.69 111 ASN A CA 1
ATOM 849 C C . ASN A 1 111 ? -25.282 -3.203 27.504 1.00 94.69 111 ASN A C 1
ATOM 851 O O . ASN A 1 111 ? -25.142 -4.128 28.303 1.00 94.69 111 ASN A O 1
ATOM 855 N N . ALA A 1 112 ? -25.057 -1.933 27.847 1.00 93.38 112 ALA A N 1
ATOM 856 C CA . ALA A 1 112 ? -24.640 -1.548 29.189 1.00 93.38 112 ALA A CA 1
ATOM 857 C C . ALA A 1 112 ? -25.782 -1.746 30.199 1.00 93.38 112 ALA A C 1
ATOM 859 O O . ALA A 1 112 ? -26.932 -1.397 29.935 1.00 93.38 112 ALA A O 1
ATOM 860 N N . GLU A 1 113 ? -25.455 -2.298 31.370 1.00 90.44 113 GLU A N 1
ATOM 861 C CA . GLU A 1 113 ? -26.433 -2.565 32.436 1.00 90.44 113 GLU A CA 1
ATOM 862 C C . GLU A 1 113 ? -26.827 -1.293 33.208 1.00 90.44 113 GLU A C 1
ATOM 864 O O . GLU A 1 113 ? -27.903 -1.240 33.803 1.00 90.44 113 GLU A O 1
ATOM 869 N N . ASP A 1 114 ? -25.974 -0.265 33.176 1.00 94.31 114 ASP A N 1
ATOM 870 C CA . ASP A 1 114 ? -26.191 1.031 33.818 1.00 94.31 114 ASP A CA 1
ATOM 871 C C . ASP A 1 114 ? -26.188 2.191 32.806 1.00 94.31 114 ASP A C 1
ATOM 873 O O . ASP A 1 114 ? -25.382 2.256 31.872 1.00 94.31 114 ASP A O 1
ATOM 877 N N . GLU A 1 115 ? -27.086 3.154 33.024 1.00 91.31 115 GLU A N 1
ATOM 878 C CA . GLU A 1 115 ? -27.286 4.307 32.143 1.00 91.31 115 GLU A CA 1
ATOM 879 C C . GLU A 1 115 ? -26.105 5.290 32.210 1.00 91.31 115 GLU A C 1
ATOM 881 O O . GLU A 1 115 ? -25.822 5.982 31.226 1.00 91.31 115 GLU A O 1
ATOM 886 N N . GLU A 1 116 ? -25.369 5.351 33.329 1.00 92.75 116 GLU A N 1
ATOM 887 C CA . GLU A 1 116 ? -24.156 6.172 33.405 1.00 92.75 116 GLU A CA 1
ATOM 888 C C . GLU A 1 116 ? -23.080 5.646 32.445 1.00 92.75 116 GLU A C 1
ATOM 890 O O . GLU A 1 116 ? -22.485 6.419 31.679 1.00 92.75 116 GLU A O 1
ATOM 895 N N . GLU A 1 117 ? -22.863 4.329 32.436 1.00 90.25 117 GLU A N 1
ATOM 896 C CA . GLU A 1 117 ? -21.940 3.656 31.523 1.00 90.25 117 GLU A CA 1
ATOM 897 C C . GLU A 1 117 ? -22.387 3.802 30.063 1.00 90.25 117 GLU A C 1
ATOM 899 O O . GLU A 1 117 ? -21.599 4.260 29.224 1.00 90.25 117 GLU A O 1
ATOM 904 N N . ALA A 1 118 ? -23.667 3.544 29.772 1.00 91.56 118 ALA A N 1
ATOM 905 C CA . ALA A 1 118 ? -24.248 3.755 28.445 1.00 91.56 118 ALA A CA 1
ATOM 906 C C . ALA A 1 118 ? -24.020 5.197 27.956 1.00 91.56 118 ALA A C 1
ATOM 908 O O . ALA A 1 118 ? -23.550 5.446 26.840 1.00 91.56 118 ALA A O 1
ATOM 909 N N . GLY A 1 119 ? -24.285 6.179 28.822 1.00 89.06 119 GLY A N 1
ATOM 910 C CA . GLY A 1 119 ? -24.094 7.594 28.533 1.00 89.06 119 GLY A CA 1
ATOM 911 C C . GLY A 1 119 ? -22.630 7.983 28.309 1.00 89.06 119 GLY A C 1
ATOM 912 O O . GLY A 1 119 ? -22.349 8.884 27.513 1.00 89.06 119 GLY A O 1
ATOM 913 N N . ARG A 1 120 ? -21.670 7.341 28.987 1.00 92.19 120 ARG A N 1
ATOM 914 C CA . ARG A 1 120 ? -20.228 7.555 28.753 1.00 92.19 120 ARG A CA 1
ATOM 915 C C . ARG A 1 120 ? -19.795 7.010 27.393 1.00 92.19 120 ARG A C 1
ATOM 917 O O . ARG A 1 120 ? -19.094 7.715 26.666 1.00 92.19 120 ARG A O 1
ATOM 924 N N . LEU A 1 121 ? -20.249 5.815 27.026 1.00 91.50 121 LEU A N 1
ATOM 925 C CA . LEU A 1 121 ? -19.923 5.167 25.752 1.00 91.50 121 LEU A CA 1
ATOM 926 C C . LEU A 1 121 ? -20.499 5.932 24.549 1.00 91.50 121 LEU A C 1
ATOM 928 O O . LEU A 1 121 ? -19.774 6.210 23.591 1.00 91.50 121 LEU A O 1
ATOM 932 N N . ARG A 1 122 ? -21.754 6.399 24.634 1.00 90.38 122 ARG A N 1
ATOM 933 C CA . ARG A 1 122 ? -22.364 7.256 23.594 1.00 90.38 122 ARG A CA 1
ATOM 934 C C . ARG A 1 122 ? -21.595 8.564 23.402 1.00 90.38 122 ARG A C 1
ATOM 936 O O . ARG A 1 122 ? -21.335 8.962 22.267 1.00 90.38 122 ARG A O 1
ATOM 943 N N . ARG A 1 12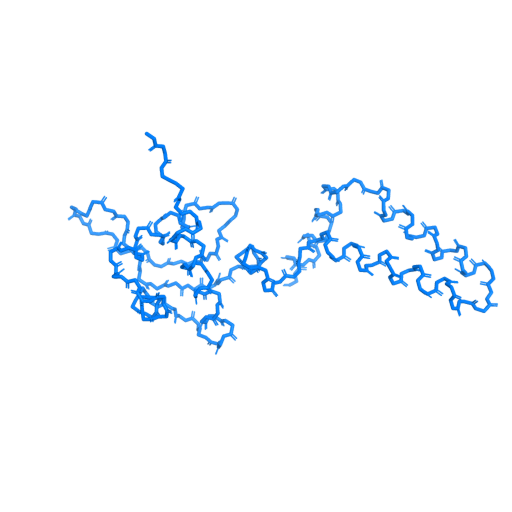3 ? -21.188 9.218 24.498 1.00 87.81 123 ARG A N 1
ATOM 944 C CA . ARG A 1 123 ? -20.381 10.452 24.448 1.00 87.81 123 ARG A CA 1
ATOM 945 C C . ARG A 1 123 ? -19.012 10.216 23.816 1.00 87.81 123 ARG A C 1
ATOM 947 O O . ARG A 1 123 ? -18.567 11.049 23.031 1.00 87.81 123 ARG A O 1
ATOM 954 N N . ALA A 1 124 ? -18.369 9.086 24.110 1.00 86.25 124 ALA A N 1
ATOM 955 C CA . ALA A 1 124 ? -17.113 8.711 23.466 1.00 86.25 124 ALA A CA 1
ATOM 956 C C . ALA A 1 124 ? -17.289 8.526 21.947 1.00 86.25 124 ALA A C 1
ATOM 958 O O . ALA A 1 124 ? -16.513 9.085 21.175 1.00 86.25 124 ALA A O 1
ATOM 959 N N . GLY A 1 125 ? -18.344 7.831 21.507 1.00 84.44 125 GLY A N 1
ATOM 960 C CA . GLY A 1 125 ? -18.642 7.658 20.080 1.00 84.44 125 GLY A CA 1
ATOM 961 C C . GLY A 1 125 ? -18.920 8.982 19.361 1.00 84.44 125 GLY A C 1
ATOM 962 O O . GLY A 1 125 ? -18.393 9.226 18.277 1.00 84.44 125 GLY A O 1
ATOM 963 N N . GLN A 1 126 ? -19.681 9.882 19.992 1.00 83.50 126 GLN A N 1
ATOM 964 C CA . GLN A 1 126 ? -19.938 11.228 19.463 1.00 83.50 126 GLN A CA 1
ATOM 965 C C . GLN A 1 126 ? -18.666 12.075 19.381 1.00 83.50 126 GLN A C 1
ATOM 967 O O . GLN A 1 126 ? -18.486 12.799 18.407 1.00 83.50 126 GLN A O 1
ATOM 972 N N . ALA A 1 127 ? -17.770 11.973 20.366 1.00 81.38 127 ALA A N 1
ATOM 973 C CA . ALA A 1 127 ? -16.492 12.674 20.335 1.00 81.38 127 ALA A CA 1
ATOM 974 C C . ALA A 1 127 ? -15.627 12.201 19.158 1.00 81.38 127 ALA A C 1
ATOM 976 O O . ALA A 1 127 ? -15.098 13.032 18.429 1.00 81.38 127 ALA A O 1
ATOM 977 N N . VAL A 1 128 ? -15.547 10.888 18.920 1.00 78.31 128 VAL A N 1
ATOM 978 C CA . VAL A 1 128 ? -14.830 10.316 17.766 1.00 78.31 128 VAL A CA 1
ATOM 979 C C . VAL A 1 128 ? -15.456 10.774 16.447 1.00 78.31 128 VAL A C 1
ATOM 981 O O . VAL A 1 128 ? -14.741 11.217 15.557 1.00 78.31 128 VAL A O 1
ATOM 984 N N . SER A 1 129 ? -16.786 10.742 16.335 1.00 71.94 129 SER A N 1
ATOM 985 C CA . SER A 1 129 ? -17.494 11.192 15.130 1.00 71.94 129 SER A CA 1
ATOM 986 C C . SER A 1 129 ? -17.417 12.708 14.899 1.00 71.94 129 SER A C 1
ATOM 988 O O . SER A 1 129 ? -17.578 13.153 13.765 1.00 71.94 129 SER A O 1
ATOM 990 N N . GLY A 1 130 ? -17.238 13.501 15.959 1.00 66.88 130 GLY A N 1
ATOM 991 C CA . GLY A 1 130 ? -17.151 14.962 15.904 1.00 66.88 130 GLY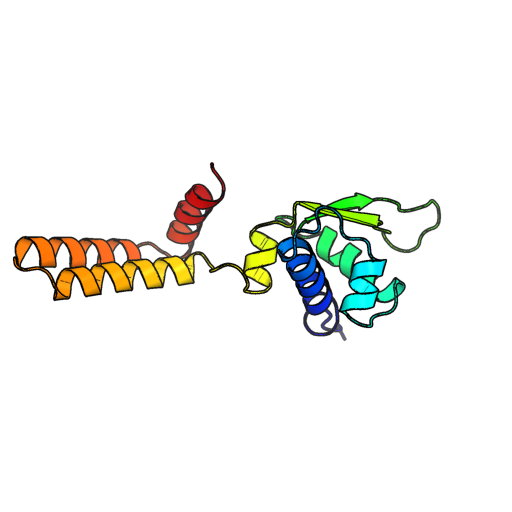 A CA 1
ATOM 992 C C . GLY A 1 130 ? -15.754 15.489 15.571 1.00 66.88 130 GLY A C 1
ATOM 993 O O . GLY A 1 130 ? -15.613 16.656 15.203 1.00 66.88 130 GLY A O 1
ATOM 994 N N . LEU A 1 131 ? -14.719 14.649 15.672 1.00 68.31 131 LEU A N 1
ATOM 995 C CA . LEU A 1 131 ? -13.395 14.961 15.145 1.00 68.31 131 LEU A CA 1
ATOM 996 C C . LEU A 1 131 ? -13.464 14.932 13.613 1.00 68.31 131 LEU A C 1
ATOM 998 O O . LEU A 1 131 ? -13.930 13.965 13.015 1.00 68.31 131 LEU A O 1
ATOM 1002 N N . GLY A 1 132 ? -13.008 16.004 12.961 1.00 61.94 132 GLY A N 1
ATOM 1003 C CA . GLY A 1 132 ? -12.954 16.055 11.501 1.00 61.94 132 GLY A CA 1
ATOM 1004 C C . GLY A 1 132 ? -12.146 14.885 10.929 1.00 61.94 132 GLY A C 1
ATOM 1005 O O . GLY A 1 132 ? -11.160 14.454 11.532 1.00 61.94 132 GLY A O 1
ATOM 1006 N N . ARG A 1 133 ? -12.556 14.399 9.750 1.00 60.56 133 ARG A N 1
ATOM 1007 C CA . ARG A 1 133 ? -11.979 13.231 9.053 1.00 60.56 133 ARG A CA 1
ATOM 1008 C C . ARG A 1 133 ? -10.444 13.267 9.025 1.00 60.56 133 ARG A C 1
ATOM 1010 O O . ARG A 1 133 ? -9.803 12.269 9.333 1.00 60.56 133 ARG A O 1
ATOM 1017 N N . ASP A 1 134 ? -9.864 14.440 8.783 1.00 59.88 134 ASP A N 1
ATOM 1018 C CA . ASP A 1 134 ? -8.412 14.639 8.696 1.00 59.88 134 ASP A CA 1
ATOM 1019 C C . ASP A 1 134 ? -7.688 14.487 10.047 1.00 59.88 134 ASP A C 1
ATOM 1021 O O . ASP A 1 134 ? -6.570 13.978 10.110 1.00 59.88 134 ASP A O 1
ATOM 1025 N N . VAL A 1 135 ? -8.320 14.886 11.155 1.00 63.91 135 VAL A N 1
ATOM 1026 C CA . VAL A 1 135 ? -7.738 14.767 12.505 1.00 63.91 135 VAL A CA 1
ATOM 1027 C C . VAL A 1 135 ? -7.709 13.306 12.936 1.00 63.91 135 VAL A C 1
ATOM 1029 O O . VAL A 1 135 ? -6.710 12.837 13.482 1.00 63.91 135 VAL A O 1
ATOM 1032 N N . LEU A 1 136 ? -8.779 12.568 12.642 1.00 61.84 136 LEU A N 1
ATOM 1033 C CA . LEU A 1 136 ? -8.860 11.153 12.978 1.00 61.84 136 LEU A CA 1
ATOM 1034 C C . LEU A 1 136 ? -7.884 10.307 12.151 1.00 61.84 136 LEU A C 1
ATOM 1036 O O . LEU A 1 136 ? -7.209 9.436 12.700 1.00 61.84 136 LEU A O 1
ATOM 1040 N N . VAL A 1 137 ? -7.762 10.606 10.852 1.00 63.09 137 VAL A N 1
ATOM 1041 C CA . VAL A 1 137 ? -6.779 9.985 9.950 1.00 63.09 137 VAL A CA 1
ATOM 1042 C C . VAL A 1 137 ? -5.355 10.200 10.463 1.00 63.09 137 VAL A C 1
ATOM 1044 O O . VAL A 1 137 ? -4.573 9.252 10.468 1.00 63.09 137 VAL A O 1
ATOM 1047 N N . ASN A 1 138 ? -5.025 11.400 10.946 1.00 60.88 138 ASN A N 1
ATOM 1048 C CA . ASN A 1 138 ? -3.694 11.689 11.482 1.00 60.88 138 ASN A CA 1
ATOM 1049 C C . ASN A 1 138 ? -3.410 10.928 12.786 1.00 60.88 138 ASN A C 1
ATOM 1051 O O . ASN A 1 138 ? -2.355 10.312 12.907 1.00 60.88 138 ASN A O 1
ATOM 1055 N N . VAL A 1 139 ? -4.349 10.900 13.738 1.00 64.69 139 VAL A N 1
ATOM 1056 C CA . VAL A 1 139 ? -4.161 10.196 15.023 1.00 64.69 139 VAL A CA 1
ATOM 1057 C C . VAL A 1 139 ? -4.058 8.679 14.826 1.00 64.69 139 VAL A C 1
ATOM 1059 O O . VAL A 1 139 ? -3.152 8.045 15.366 1.00 64.69 139 VAL A O 1
ATOM 1062 N N . LEU A 1 140 ? -4.945 8.090 14.018 1.00 61.34 140 LEU A N 1
ATOM 1063 C CA . LEU A 1 140 ? -4.909 6.655 13.717 1.00 61.34 140 LEU A CA 1
ATOM 1064 C C . LEU A 1 140 ? -3.720 6.288 12.820 1.00 61.34 140 LEU A C 1
ATOM 1066 O O . LEU A 1 140 ? -3.099 5.248 13.020 1.00 61.34 140 LEU A O 1
ATOM 1070 N N . GLY A 1 141 ? -3.364 7.147 11.862 1.00 60.53 141 GLY A N 1
ATOM 1071 C CA . GLY A 1 141 ? -2.180 6.982 11.021 1.00 60.53 141 GLY A CA 1
ATOM 1072 C C . GLY A 1 141 ? -0.887 6.958 11.838 1.00 60.53 141 GLY A C 1
ATOM 1073 O O . GLY A 1 141 ? -0.036 6.104 11.598 1.00 60.53 141 GLY A O 1
ATOM 1074 N N . SER A 1 142 ? -0.769 7.821 12.852 1.00 58.59 142 SER A N 1
ATOM 1075 C CA . SER A 1 142 ? 0.348 7.796 13.804 1.00 58.59 142 SER A CA 1
ATOM 1076 C C . SER A 1 142 ? 0.348 6.547 14.691 1.00 58.59 142 SER A C 1
ATOM 1078 O O . SER A 1 142 ? 1.413 5.985 14.923 1.00 58.59 142 SER A O 1
ATOM 1080 N N . ALA A 1 143 ? -0.817 6.070 15.141 1.00 56.34 143 ALA A N 1
ATOM 1081 C CA . ALA A 1 143 ? -0.919 4.859 15.963 1.00 56.34 143 ALA A CA 1
ATOM 1082 C C . ALA A 1 143 ? -0.609 3.560 15.191 1.00 56.34 143 ALA A C 1
ATOM 1084 O O . ALA A 1 143 ? -0.138 2.594 15.782 1.00 56.34 143 ALA A O 1
ATOM 1085 N N . LEU A 1 144 ? -0.859 3.528 13.877 1.00 56.19 144 LEU A N 1
ATOM 1086 C CA . LEU A 1 144 ? -0.583 2.372 13.013 1.00 56.19 144 LEU A CA 1
ATOM 1087 C C . LEU A 1 144 ? 0.814 2.402 12.368 1.00 56.19 144 LEU A C 1
ATOM 1089 O O . LEU A 1 144 ? 1.272 1.374 11.879 1.00 56.19 144 LEU A O 1
ATOM 1093 N N . GLY A 1 145 ? 1.467 3.569 12.312 1.00 51.03 145 GLY A N 1
ATOM 1094 C CA . GLY A 1 145 ? 2.802 3.753 11.727 1.00 51.03 145 GLY A CA 1
ATOM 1095 C C . GLY A 1 145 ? 3.945 3.869 12.742 1.00 51.03 145 GLY A C 1
ATOM 1096 O O . GLY A 1 145 ? 5.103 3.890 12.332 1.00 51.03 145 GLY A O 1
ATOM 1097 N N . GLY A 1 146 ? 3.636 3.971 14.038 1.00 41.38 146 GLY A N 1
ATOM 1098 C CA . GLY A 1 146 ? 4.608 4.077 15.125 1.00 41.38 146 GLY A CA 1
ATOM 1099 C C . GLY A 1 146 ? 4.496 2.910 16.102 1.00 41.38 146 GLY A C 1
ATOM 1100 O O . GLY A 1 146 ? 3.757 3.000 17.081 1.00 41.38 146 GLY A O 1
ATOM 1101 N N . GLY A 1 147 ? 5.249 1.844 15.829 1.00 40.31 147 GLY A N 1
ATOM 1102 C CA . GLY A 1 147 ? 5.482 0.684 16.690 1.00 40.31 147 GLY A CA 1
ATOM 1103 C C . GLY A 1 147 ? 6.738 -0.043 16.241 1.00 40.31 147 GLY A C 1
ATOM 1104 O O . GLY A 1 147 ? 6.817 -0.327 15.026 1.00 40.31 147 GLY A O 1
#

pLDDT: mean 88.53, std 13.21, range [40.31, 98.62]

Secondary structure (DSSP, 8-state):
-PPP-IIIIIHHHHHHHHHHHHTT-S-B-HHHHHHHH---HHHHHHHHHHHTT-SS-S-EEEE-PPTT-SS--EEEEE---HHHHHHTTSS--HHHHHHHHHHHHHHHHHT-SSHHHHHHHHHHHHHHHHS-HHHHHHHHHHHHH--

Organism: NCBI:txid111806

Foldseek 3Di:
DDDDCCVPALVLLLLQLVVCVVVVDQWDFLVSSCVSSVHDSVSSQVSCQVQCPDPVHQWDFDWPDDDPDPTTGTTTTHDGDPVSCVSNPVDPQLVSVLVVQLVVLQVCLVPDPDVVSSVVSNVVSVVSVVPPPVRSNVVVVCVVVPD

Radius of gyration: 20.85 Å; chains: 1; bounding box: 50×31×58 Å

Sequence (147 aa):
MKRETWTSRDGPVLTAIVDLADEGRVHVSPHDVAERTGFDLRTVELALAALASESPPFFQFTDCTGFGDDIRTIDNIRDVSGHARRTVGTWPTPEVLADRLVAGLQQAADNAEDEEEAGRLRRAGQAVSGLGRDVLVNVLGSALGGG